Protein AF-A0A439V4E1-F1 (afdb_monomer_lite)

Radius of gyration: 15.06 Å; chains: 1; bounding box: 29×32×38 Å

pLDDT: mean 92.83, std 8.82, range [50.12, 98.31]

Foldseek 3Di:
DDPDDDDDFDADPVRWTWDWDAWLNDTDIDTDDPPDPDDDDDPVVCVVSPHDDDPVQQPDWDQDPVGIDGDHDDDID

Sequence (77 aa):
LPMGRKVVVAADERGHFSSAFKFNGRQIDGMIDTGATLVAINISTARRIGLSLNPSDFSHEVSTANGTIKAAVAMID

Secondary structure (DSSP, 8-state):
---S------B-TTS-BEEEEEETTEEEEEE--TT-SS----HHHHHHTT----GGG--EEEEETTEEEEE------

Structure (mmCIF, N/CA/C/O backbone):
data_AF-A0A439V4E1-F1
#
_entry.id   AF-A0A439V4E1-F1
#
loop_
_atom_site.group_PDB
_atom_site.id
_atom_site.type_symbol
_atom_site.label_atom_id
_atom_site.label_alt_id
_atom_site.label_comp_id
_atom_site.label_asym_id
_atom_site.label_entity_id
_atom_site.label_seq_id
_atom_site.pdbx_PDB_ins_code
_atom_site.Cartn_x
_atom_site.Cartn_y
_atom_site.Cartn_z
_atom_site.occupancy
_atom_site.B_iso_or_equiv
_atom_site.auth_seq_id
_atom_site.auth_comp_id
_atom_site.auth_asym_id
_atom_site.auth_atom_id
_atom_site.pdbx_PDB_model_num
ATOM 1 N N . LEU A 1 1 ? 3.921 -25.948 -23.442 1.00 50.12 1 LEU A N 1
ATOM 2 C CA . LEU A 1 1 ? 3.575 -24.505 -23.487 1.00 50.12 1 LEU A CA 1
ATOM 3 C C . LEU A 1 1 ? 2.477 -24.266 -22.457 1.00 50.12 1 LEU A C 1
ATOM 5 O O . LEU A 1 1 ? 1.596 -25.116 -22.384 1.00 50.12 1 LEU A O 1
ATOM 9 N N . PRO A 1 2 ? 2.545 -23.224 -21.613 1.00 52.66 2 PRO A N 1
ATOM 10 C CA . PRO A 1 2 ? 1.611 -23.080 -20.500 1.00 52.66 2 PRO A CA 1
ATOM 11 C C . PRO A 1 2 ? 0.189 -22.839 -21.030 1.00 52.66 2 PRO A C 1
ATOM 13 O O . PRO A 1 2 ? -0.031 -21.948 -21.842 1.00 52.66 2 PRO A O 1
ATOM 16 N N . MET A 1 3 ? -0.758 -23.664 -20.581 1.00 60.69 3 MET A N 1
ATOM 17 C CA . MET A 1 3 ? -2.154 -23.747 -21.047 1.00 60.69 3 MET A CA 1
ATOM 18 C C . MET A 1 3 ? -3.101 -22.784 -20.293 1.00 60.69 3 MET A C 1
ATOM 20 O O . MET A 1 3 ? -4.256 -23.110 -20.044 1.00 60.69 3 MET A O 1
ATOM 24 N N . GLY A 1 4 ? -2.617 -21.604 -19.885 1.00 71.88 4 GLY A N 1
ATOM 25 C CA . GLY A 1 4 ? -3.367 -20.636 -19.069 1.00 71.88 4 GLY A CA 1
ATOM 26 C C . GLY A 1 4 ? -3.441 -19.237 -19.686 1.00 71.88 4 GLY A C 1
ATOM 27 O O . GLY A 1 4 ? -2.660 -18.892 -20.573 1.00 71.88 4 GLY A O 1
ATOM 28 N N . ARG A 1 5 ? -4.375 -18.406 -19.198 1.00 84.19 5 ARG A N 1
ATOM 29 C CA . ARG A 1 5 ? -4.458 -16.978 -19.553 1.00 84.19 5 ARG A CA 1
ATOM 30 C C . ARG A 1 5 ? -3.152 -16.288 -19.136 1.00 84.19 5 ARG A C 1
ATOM 32 O O . ARG A 1 5 ? -2.777 -16.348 -17.969 1.00 84.19 5 ARG A O 1
ATOM 39 N N . LYS A 1 6 ? -2.467 -15.645 -20.083 1.00 87.12 6 LYS A N 1
ATOM 40 C CA . LYS A 1 6 ? -1.221 -14.899 -19.854 1.00 87.12 6 LYS A CA 1
ATOM 41 C C . LYS A 1 6 ? -1.482 -13.404 -20.012 1.00 87.12 6 LYS A C 1
ATOM 43 O O . LYS A 1 6 ? -2.079 -12.993 -21.002 1.00 87.12 6 LYS A O 1
ATOM 48 N N . VAL A 1 7 ? -0.979 -12.612 -19.071 1.00 90.06 7 VAL A N 1
ATOM 49 C CA . VAL A 1 7 ? -0.901 -11.150 -19.173 1.00 90.06 7 VAL A CA 1
ATOM 50 C C . VAL A 1 7 ? 0.576 -10.768 -19.166 1.00 90.06 7 VAL A C 1
ATOM 52 O O . VAL A 1 7 ? 1.350 -11.306 -18.376 1.00 90.06 7 VAL A O 1
ATOM 55 N N . VAL A 1 8 ? 0.980 -9.888 -20.081 1.00 94.44 8 VAL A N 1
ATOM 56 C CA . VAL A 1 8 ? 2.328 -9.306 -20.116 1.00 94.44 8 VAL A CA 1
ATOM 57 C C . VAL A 1 8 ? 2.188 -7.832 -19.777 1.00 94.44 8 VAL A C 1
ATOM 59 O O . VAL A 1 8 ? 1.443 -7.125 -20.449 1.00 94.44 8 VAL A O 1
ATOM 62 N N . VAL A 1 9 ? 2.894 -7.390 -18.741 1.00 96.25 9 VAL A N 1
ATOM 63 C CA . VAL A 1 9 ? 2.937 -5.990 -18.311 1.00 96.25 9 VAL A CA 1
ATOM 64 C C . VAL A 1 9 ? 4.364 -5.502 -18.506 1.00 96.25 9 VAL A C 1
ATOM 66 O O . VAL A 1 9 ? 5.296 -6.098 -17.967 1.00 96.25 9 VAL A O 1
ATOM 69 N N . ALA A 1 10 ? 4.539 -4.464 -19.320 1.00 97.00 10 ALA A N 1
ATOM 70 C CA . ALA A 1 10 ? 5.827 -3.802 -19.472 1.00 97.00 10 ALA A CA 1
ATOM 71 C C . ALA A 1 10 ? 6.055 -2.841 -18.301 1.00 97.00 10 ALA A C 1
ATOM 73 O O . ALA A 1 10 ? 5.101 -2.256 -17.784 1.00 97.00 10 ALA A O 1
ATOM 74 N N . ALA A 1 11 ? 7.313 -2.685 -17.899 1.00 97.75 11 ALA A N 1
ATOM 75 C CA . ALA A 1 11 ? 7.681 -1.639 -16.961 1.00 97.75 11 ALA A CA 1
ATOM 76 C C . ALA A 1 11 ? 7.532 -0.256 -17.617 1.00 97.75 11 ALA A C 1
ATOM 78 O O . ALA A 1 11 ? 7.732 -0.115 -18.827 1.00 97.75 11 ALA A O 1
ATOM 79 N N . ASP A 1 12 ? 7.198 0.752 -16.816 1.00 96.69 12 ASP A N 1
ATOM 80 C CA . ASP A 1 12 ? 7.260 2.155 -17.216 1.00 96.69 12 ASP A CA 1
ATOM 81 C C . ASP A 1 12 ? 8.716 2.666 -17.275 1.00 96.69 12 ASP A C 1
ATOM 83 O O . ASP A 1 12 ? 9.670 1.943 -16.975 1.00 96.69 12 ASP A O 1
ATOM 87 N N . GLU A 1 13 ? 8.903 3.937 -17.640 1.00 97.69 13 GLU A N 1
ATOM 88 C CA . GLU A 1 13 ? 10.228 4.581 -17.719 1.00 97.69 13 G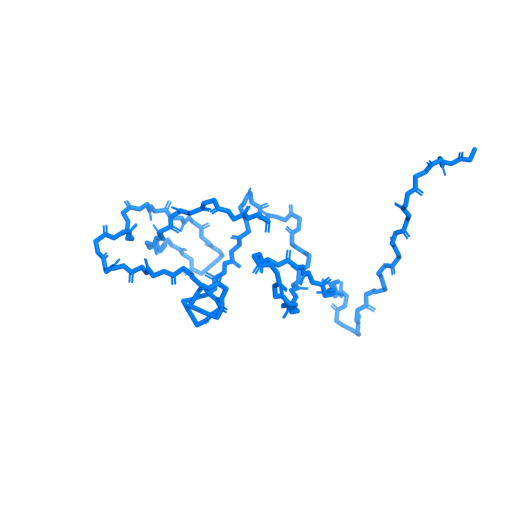LU A CA 1
ATOM 89 C C . GLU A 1 13 ? 10.994 4.588 -16.384 1.00 97.69 13 GLU A C 1
ATOM 91 O O . GL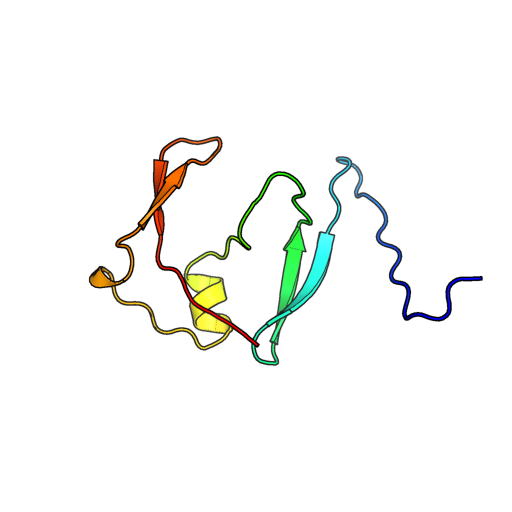U A 1 13 ? 12.212 4.763 -16.361 1.00 97.69 13 GLU A O 1
ATOM 96 N N . ARG A 1 14 ? 10.291 4.397 -15.263 1.00 97.00 14 ARG A N 1
ATOM 97 C CA . ARG A 1 14 ? 10.848 4.352 -13.908 1.00 97.00 14 ARG A CA 1
ATOM 98 C C . ARG A 1 14 ? 11.093 2.920 -13.431 1.00 97.00 14 ARG A C 1
ATOM 100 O O . ARG A 1 14 ? 11.588 2.739 -12.321 1.00 97.00 14 ARG A O 1
ATOM 107 N N . GLY A 1 15 ? 10.767 1.918 -14.246 1.00 97.69 15 GLY A N 1
ATOM 108 C CA . GLY A 1 15 ? 10.899 0.507 -13.908 1.00 97.69 15 GLY A CA 1
ATOM 109 C C . GLY A 1 15 ? 9.722 -0.066 -13.111 1.00 97.69 15 GLY A C 1
ATOM 110 O O . GLY A 1 15 ? 9.797 -1.220 -12.692 1.00 97.69 15 GLY A O 1
ATOM 111 N N . HIS A 1 16 ? 8.642 0.692 -12.889 1.00 97.81 16 HIS A N 1
ATOM 112 C CA . HIS A 1 16 ? 7.469 0.192 -12.172 1.00 97.81 16 HIS A CA 1
ATOM 113 C C . HIS A 1 16 ? 6.512 -0.537 -13.108 1.00 97.81 16 HIS A C 1
ATOM 115 O O . HIS A 1 16 ? 6.360 -0.194 -14.278 1.00 97.81 16 HIS A O 1
ATOM 121 N N . PHE A 1 17 ? 5.796 -1.514 -12.561 1.00 98.31 17 PHE A N 1
ATOM 122 C CA . PHE A 1 17 ? 4.776 -2.257 -13.286 1.00 98.31 17 PHE A CA 1
ATOM 123 C C . PHE A 1 17 ? 3.402 -1.821 -12.799 1.00 98.31 17 PHE A C 1
ATOM 125 O O . PHE A 1 17 ? 3.103 -1.927 -11.611 1.00 98.31 17 PHE A O 1
ATOM 132 N N . SER A 1 18 ? 2.557 -1.358 -13.716 1.00 97.44 18 SER A N 1
ATOM 133 C CA . SER A 1 18 ? 1.173 -0.988 -13.416 1.00 97.44 18 SER A CA 1
ATOM 134 C C . SER A 1 18 ? 0.210 -1.687 -14.365 1.00 97.44 18 SER A C 1
ATOM 136 O O . SER A 1 18 ? 0.539 -1.957 -15.520 1.00 97.44 18 SER A O 1
ATOM 138 N N . SER A 1 19 ? -0.986 -2.002 -13.882 1.00 96.50 19 SER A N 1
ATOM 139 C CA . SER A 1 19 ? -2.033 -2.614 -14.696 1.00 96.50 19 SER A CA 1
ATOM 140 C C . SER A 1 19 ? -3.420 -2.212 -14.212 1.00 96.50 19 SER A C 1
ATOM 142 O O . SER A 1 19 ? -3.588 -1.712 -13.099 1.00 96.50 19 SER A O 1
ATOM 144 N N . ALA A 1 20 ? -4.414 -2.456 -15.059 1.00 96.06 20 ALA A N 1
ATOM 145 C CA . ALA A 1 20 ? -5.811 -2.324 -14.694 1.00 96.06 20 ALA A CA 1
ATOM 146 C C . ALA A 1 20 ? -6.275 -3.592 -13.964 1.00 96.06 20 ALA A C 1
ATOM 148 O O . ALA A 1 20 ? -6.233 -4.694 -14.515 1.00 96.06 20 ALA A O 1
ATOM 149 N N . PHE A 1 21 ? -6.765 -3.423 -12.741 1.00 93.81 21 PHE A N 1
ATOM 150 C CA . PHE A 1 21 ? -7.350 -4.473 -11.914 1.00 93.81 21 PHE A CA 1
ATOM 151 C C . PHE A 1 21 ? -8.858 -4.294 -11.823 1.00 93.81 21 PHE A C 1
ATOM 153 O O . PHE A 1 21 ? -9.383 -3.198 -12.022 1.00 93.81 21 PHE A O 1
ATOM 160 N N . LYS A 1 22 ? -9.565 -5.375 -11.504 1.00 94.31 22 LYS A N 1
ATOM 161 C CA . LYS A 1 22 ? -11.000 -5.340 -11.239 1.00 94.31 22 LYS A CA 1
ATOM 162 C C . LYS A 1 22 ? -11.230 -5.685 -9.775 1.00 94.31 22 LYS A C 1
ATOM 164 O O . LYS A 1 22 ? -10.841 -6.766 -9.358 1.00 94.31 22 LYS A O 1
ATOM 169 N N . PHE A 1 23 ? -11.859 -4.773 -9.045 1.00 94.88 23 PHE A N 1
ATOM 170 C CA . PHE A 1 23 ? -12.265 -4.946 -7.650 1.00 94.88 23 PHE A CA 1
ATOM 171 C C . PHE A 1 23 ? -13.763 -4.670 -7.550 1.00 94.88 23 PHE A C 1
ATOM 173 O O . PHE A 1 23 ? -14.205 -3.598 -7.984 1.00 94.88 23 PHE A O 1
ATOM 180 N N . ASN A 1 24 ? -14.550 -5.617 -7.034 1.00 93.81 24 ASN A N 1
ATOM 181 C CA . ASN A 1 24 ? -16.004 -5.487 -6.868 1.00 93.81 24 ASN A CA 1
ATOM 182 C C . ASN A 1 24 ? -16.698 -4.955 -8.139 1.00 93.81 24 ASN A C 1
ATOM 184 O O . ASN A 1 24 ? -17.479 -3.997 -8.118 1.00 93.81 24 ASN A O 1
ATOM 188 N N . GLY A 1 25 ? -16.328 -5.490 -9.305 1.00 94.00 25 GLY A N 1
ATOM 189 C CA . GLY A 1 25 ? -16.910 -5.055 -10.578 1.00 94.00 25 GLY A CA 1
ATOM 190 C C . GLY A 1 25 ? -16.296 -3.799 -11.215 1.00 94.00 25 GLY A C 1
ATOM 191 O O . GLY A 1 25 ? -16.609 -3.521 -12.373 1.00 94.00 25 GLY A O 1
ATOM 192 N N . ARG A 1 26 ? -15.419 -3.056 -10.526 1.00 94.69 26 ARG A N 1
ATOM 193 C CA . ARG A 1 26 ? -14.884 -1.763 -10.990 1.00 94.69 26 ARG A CA 1
ATOM 194 C C . ARG A 1 26 ? -13.416 -1.841 -11.383 1.00 94.69 26 ARG A C 1
ATOM 196 O O . ARG A 1 26 ? -12.613 -2.442 -10.679 1.00 94.69 26 ARG A O 1
ATOM 203 N N . GLN A 1 27 ? -13.075 -1.188 -12.493 1.00 95.88 27 GLN A N 1
ATOM 204 C CA . GLN A 1 27 ? -11.698 -1.095 -12.965 1.00 95.88 27 GLN A CA 1
ATOM 205 C C . GLN A 1 27 ? -10.924 -0.018 -12.196 1.00 95.88 27 GLN A C 1
ATOM 207 O O . GLN A 1 27 ? -11.372 1.131 -12.121 1.00 95.88 27 GLN A O 1
ATOM 212 N N . ILE A 1 28 ? -9.772 -0.398 -11.649 1.00 96.25 28 ILE A N 1
ATOM 213 C CA . ILE A 1 28 ? -8.861 0.438 -10.865 1.00 96.25 28 ILE A CA 1
ATOM 214 C C . ILE A 1 28 ? -7.442 0.226 -11.393 1.00 96.25 28 ILE A C 1
ATOM 216 O O . ILE A 1 28 ? -7.002 -0.915 -11.519 1.00 96.25 28 ILE A O 1
ATOM 220 N N . ASP A 1 29 ? -6.720 1.306 -11.675 1.00 95.75 29 ASP A N 1
ATOM 221 C CA . ASP A 1 29 ? -5.298 1.213 -12.006 1.00 95.75 29 ASP A CA 1
ATOM 222 C C . ASP A 1 29 ? -4.487 1.026 -10.722 1.00 95.75 29 ASP A C 1
ATOM 224 O O . ASP A 1 29 ? -4.691 1.737 -9.733 1.00 95.75 29 ASP A O 1
ATOM 228 N N . GLY A 1 30 ? -3.584 0.050 -10.729 1.00 96.00 30 GLY A N 1
ATOM 229 C CA . GLY A 1 30 ? -2.762 -0.299 -9.577 1.00 96.00 30 GLY A CA 1
ATOM 230 C C . GLY A 1 30 ? -1.321 -0.588 -9.969 1.00 96.00 30 GLY A C 1
ATOM 231 O O . GLY A 1 30 ? -1.035 -0.979 -11.102 1.00 96.00 30 GLY A O 1
ATOM 232 N N . MET A 1 31 ? -0.423 -0.417 -9.003 1.0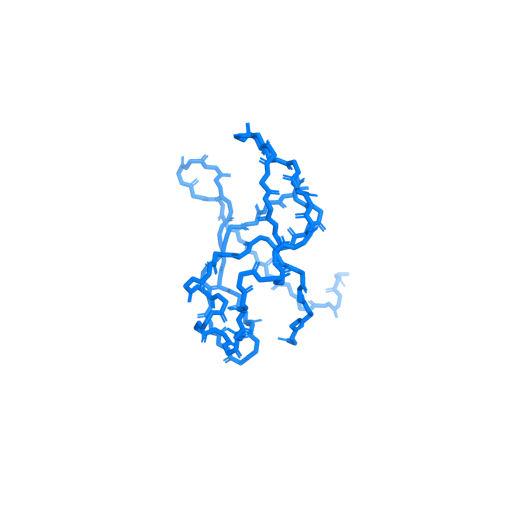0 97.19 31 MET A N 1
ATOM 233 C CA . MET A 1 31 ? 0.973 -0.822 -9.117 1.00 97.19 31 MET A CA 1
ATOM 234 C C . MET A 1 31 ? 1.135 -2.251 -8.595 1.00 97.19 31 MET A C 1
ATOM 236 O O . MET A 1 31 ? 0.563 -2.612 -7.566 1.00 97.19 31 MET A O 1
ATOM 240 N N . ILE A 1 32 ? 1.919 -3.061 -9.299 1.00 96.94 32 ILE A N 1
ATOM 241 C CA . ILE A 1 32 ? 2.324 -4.387 -8.837 1.00 96.94 32 ILE A CA 1
ATOM 242 C C . ILE A 1 32 ? 3.492 -4.192 -7.871 1.00 96.94 32 ILE A C 1
ATOM 244 O O . ILE A 1 32 ? 4.592 -3.839 -8.290 1.00 96.94 32 ILE A O 1
ATOM 248 N N . ASP A 1 33 ? 3.243 -4.428 -6.586 1.00 94.62 33 ASP A N 1
ATOM 249 C CA . ASP A 1 33 ? 4.247 -4.345 -5.527 1.00 94.62 33 ASP A CA 1
ATOM 250 C C . ASP A 1 33 ? 4.479 -5.732 -4.918 1.00 94.62 33 ASP A C 1
ATOM 252 O O . ASP A 1 33 ? 3.662 -6.243 -4.153 1.00 94.62 33 ASP A O 1
ATOM 256 N N . THR A 1 34 ? 5.600 -6.360 -5.272 1.00 94.06 34 THR A N 1
ATOM 257 C CA . THR A 1 34 ? 5.974 -7.686 -4.756 1.00 94.06 34 THR A CA 1
ATOM 258 C C . THR A 1 34 ? 6.441 -7.659 -3.300 1.00 94.06 34 THR A C 1
ATOM 260 O O . THR A 1 34 ? 6.591 -8.720 -2.700 1.00 94.06 34 THR A O 1
ATOM 263 N N . GLY A 1 35 ? 6.712 -6.476 -2.736 1.00 92.00 35 GLY A N 1
ATOM 264 C CA . GLY A 1 35 ? 7.069 -6.309 -1.327 1.00 92.00 35 GLY A CA 1
ATOM 265 C C . GLY A 1 35 ? 5.855 -6.261 -0.398 1.00 92.00 35 GLY A C 1
ATOM 266 O O . GLY A 1 35 ? 6.005 -6.414 0.814 1.00 92.00 35 GLY A O 1
ATOM 267 N N . ALA A 1 36 ? 4.651 -6.075 -0.943 1.00 92.19 36 ALA A N 1
ATOM 268 C CA . ALA A 1 36 ? 3.429 -5.992 -0.161 1.00 92.19 36 ALA A CA 1
ATOM 269 C C . ALA A 1 36 ? 2.857 -7.385 0.151 1.00 92.19 36 ALA A C 1
ATOM 271 O O . ALA A 1 36 ? 2.671 -8.223 -0.728 1.00 92.19 36 ALA A O 1
ATOM 272 N N . THR A 1 37 ? 2.522 -7.628 1.421 1.00 91.50 37 THR A N 1
ATOM 273 C CA . THR A 1 37 ? 1.802 -8.850 1.840 1.00 91.50 37 THR A CA 1
ATOM 274 C C . THR A 1 37 ? 0.290 -8.745 1.605 1.00 91.50 37 THR A C 1
ATOM 276 O O . THR A 1 37 ? -0.389 -9.753 1.440 1.00 91.50 37 THR A O 1
ATOM 279 N N . LEU A 1 38 ? -0.243 -7.521 1.587 1.00 93.69 38 LEU A N 1
ATOM 280 C CA . LEU A 1 38 ? -1.656 -7.208 1.375 1.00 93.69 38 LEU A CA 1
ATOM 281 C C . LEU A 1 38 ? -1.795 -6.218 0.217 1.00 93.69 38 LEU A C 1
ATOM 283 O O . LEU A 1 38 ? -0.891 -5.420 -0.031 1.00 93.69 38 LEU A O 1
ATOM 287 N N . VAL A 1 39 ? -2.954 -6.204 -0.443 1.00 94.56 39 VAL A N 1
ATOM 288 C CA . VAL A 1 39 ? -3.289 -5.139 -1.397 1.00 94.56 39 VAL A CA 1
ATOM 289 C C . VAL A 1 39 ? -3.625 -3.871 -0.616 1.00 94.56 39 VAL A C 1
ATOM 291 O O . VAL A 1 39 ? -4.638 -3.805 0.079 1.00 94.56 39 VAL A O 1
ATOM 294 N N . ALA A 1 40 ? -2.777 -2.852 -0.729 1.00 94.88 40 ALA A N 1
ATOM 295 C CA . ALA A 1 40 ? -3.013 -1.559 -0.105 1.00 94.88 40 ALA A CA 1
ATOM 296 C C . ALA A 1 40 ? -3.909 -0.684 -0.996 1.00 94.88 40 ALA A C 1
ATOM 298 O O . ALA A 1 40 ? -3.548 -0.351 -2.124 1.00 94.88 40 ALA A O 1
ATOM 299 N N . ILE A 1 41 ? -5.065 -0.270 -0.473 1.00 95.50 41 ILE A N 1
ATOM 300 C CA . ILE A 1 41 ? -5.981 0.667 -1.136 1.00 95.50 41 ILE A CA 1
ATOM 301 C C . ILE A 1 41 ? -6.226 1.885 -0.247 1.00 95.50 41 ILE A C 1
ATOM 303 O O . ILE A 1 41 ? -6.383 1.774 0.967 1.00 95.50 41 ILE A O 1
ATOM 307 N N . ASN A 1 42 ? -6.277 3.070 -0.852 1.00 94.44 42 ASN A N 1
ATOM 308 C CA . ASN A 1 42 ? -6.651 4.284 -0.131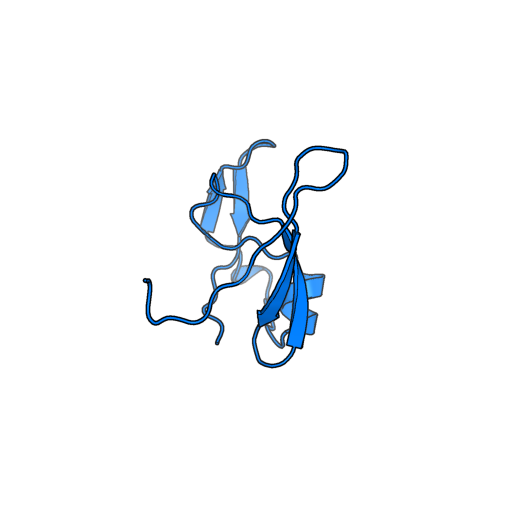 1.00 94.44 42 ASN A CA 1
ATOM 309 C C . ASN A 1 42 ? -8.178 4.368 0.074 1.00 94.44 42 ASN A C 1
ATOM 311 O O . ASN A 1 42 ? -8.965 3.705 -0.607 1.00 94.44 42 ASN A O 1
ATOM 315 N N . ILE A 1 43 ? -8.607 5.229 1.001 1.00 95.38 43 ILE A N 1
ATOM 316 C CA . ILE A 1 43 ? -10.022 5.375 1.388 1.00 95.38 43 ILE A CA 1
ATOM 317 C C . ILE A 1 43 ? -10.907 5.791 0.202 1.00 95.38 43 ILE A C 1
ATOM 319 O O . ILE A 1 43 ? -12.043 5.330 0.086 1.00 95.38 43 ILE A O 1
ATOM 323 N N . SER A 1 44 ? -10.413 6.651 -0.695 1.00 95.94 44 SER A N 1
ATOM 324 C CA . SER A 1 44 ? -11.186 7.085 -1.866 1.00 95.94 44 SER A CA 1
ATOM 325 C C . SER A 1 44 ? -11.439 5.932 -2.841 1.00 95.94 44 SER A C 1
ATOM 327 O O . SER A 1 44 ? -12.552 5.803 -3.351 1.00 95.94 44 SER A O 1
ATOM 329 N N . THR A 1 45 ? -10.457 5.050 -3.042 1.00 96.88 45 THR A N 1
ATOM 330 C CA . THR A 1 45 ? -10.605 3.832 -3.850 1.00 96.88 45 THR A CA 1
ATOM 331 C C . THR A 1 45 ? -11.524 2.828 -3.170 1.00 96.88 45 THR A C 1
ATOM 333 O O . THR A 1 45 ? -12.432 2.331 -3.827 1.00 96.88 45 THR A O 1
ATOM 336 N N . ALA A 1 46 ? -11.371 2.599 -1.861 1.00 96.69 46 ALA A N 1
ATOM 337 C CA . ALA A 1 46 ? -12.253 1.728 -1.080 1.00 96.69 46 ALA A CA 1
ATOM 338 C C . ALA A 1 46 ? -13.733 2.137 -1.233 1.00 96.69 46 ALA A C 1
ATOM 340 O O . ALA A 1 46 ? -14.576 1.321 -1.604 1.00 96.69 46 ALA A O 1
ATOM 341 N N . ARG A 1 47 ? -14.036 3.434 -1.083 1.00 95.44 47 ARG A N 1
ATOM 342 C CA . ARG A 1 47 ? -15.383 3.980 -1.328 1.00 95.44 47 ARG A CA 1
ATOM 343 C C . ARG A 1 47 ? -15.825 3.799 -2.773 1.00 95.44 47 ARG A C 1
ATOM 345 O O . ARG A 1 47 ? -16.973 3.436 -3.027 1.00 95.44 47 ARG A O 1
ATOM 352 N N . ARG A 1 48 ? -14.921 4.026 -3.733 1.00 95.38 48 ARG A N 1
ATOM 353 C CA . ARG A 1 48 ? -15.215 3.811 -5.152 1.00 95.38 48 ARG A CA 1
ATOM 354 C C . ARG A 1 48 ? -15.578 2.357 -5.414 1.00 95.38 48 ARG A C 1
ATOM 356 O O . ARG A 1 48 ? -16.438 2.163 -6.251 1.00 95.38 48 ARG A O 1
ATOM 363 N N . ILE A 1 49 ? -15.006 1.373 -4.729 1.00 95.88 49 ILE A N 1
ATOM 364 C CA . ILE A 1 49 ? -15.341 -0.052 -4.906 1.00 95.88 49 ILE A CA 1
ATOM 365 C C . ILE A 1 49 ? -16.480 -0.535 -3.990 1.00 95.88 49 ILE A C 1
ATOM 367 O O . ILE A 1 49 ? -16.766 -1.726 -3.940 1.00 95.88 49 ILE A O 1
ATOM 371 N N . GLY A 1 50 ? -17.177 0.382 -3.310 1.00 95.56 50 GLY A N 1
ATOM 372 C CA . GLY A 1 50 ? -18.368 0.075 -2.513 1.00 95.56 50 GLY A CA 1
ATOM 373 C C . GLY A 1 50 ? -18.094 -0.311 -1.059 1.00 95.56 50 GLY A C 1
ATOM 374 O O . GLY A 1 50 ? -19.023 -0.713 -0.365 1.00 95.56 50 GLY A O 1
ATOM 375 N N . LEU A 1 51 ? -16.859 -0.163 -0.571 1.00 95.94 51 LEU A N 1
ATOM 376 C CA . LEU A 1 51 ? -16.549 -0.349 0.844 1.00 95.94 51 LEU A CA 1
ATOM 377 C C . LEU A 1 51 ? -16.904 0.916 1.634 1.00 95.94 51 LEU A C 1
ATOM 379 O O . LEU A 1 51 ? -16.428 2.015 1.331 1.00 95.94 51 LEU A O 1
ATOM 383 N N . SER A 1 52 ? -17.713 0.748 2.678 1.00 93.81 52 SER A N 1
A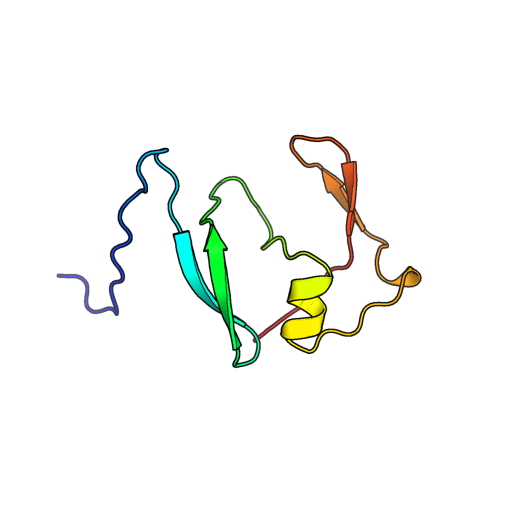TOM 384 C CA . SER A 1 52 ? -17.988 1.788 3.669 1.00 93.81 52 SER A CA 1
ATOM 385 C C . SER A 1 52 ? -17.205 1.476 4.937 1.00 93.81 52 SER A C 1
ATOM 387 O O . SER A 1 52 ? -17.479 0.474 5.587 1.00 93.81 52 SER A O 1
ATOM 389 N N . LEU A 1 53 ? -16.230 2.327 5.261 1.00 94.81 53 LEU A N 1
ATOM 390 C CA . LEU A 1 53 ? -15.359 2.177 6.425 1.00 94.81 53 LEU A CA 1
ATOM 391 C C . LEU A 1 53 ? -15.601 3.321 7.408 1.00 94.81 53 LEU A C 1
ATOM 393 O O . LEU A 1 53 ? -15.628 4.494 7.018 1.00 94.81 53 LEU A O 1
ATOM 397 N N . ASN A 1 54 ? -15.706 2.970 8.679 1.00 95.94 54 ASN A N 1
ATOM 398 C CA . ASN A 1 54 ? -15.784 3.880 9.807 1.00 95.94 54 ASN A CA 1
ATOM 399 C C . ASN A 1 54 ? -14.394 4.041 10.442 1.00 95.94 54 ASN A C 1
ATOM 401 O O . ASN A 1 54 ? -13.560 3.142 10.339 1.00 95.94 54 ASN A O 1
ATOM 405 N N . PRO A 1 55 ? -14.121 5.144 11.164 1.00 95.56 55 PRO A N 1
ATOM 406 C CA . PRO A 1 55 ? -12.844 5.315 11.862 1.00 95.56 55 PRO A CA 1
ATOM 407 C C . PRO A 1 55 ? -12.498 4.164 12.822 1.00 95.56 55 PRO A C 1
ATOM 409 O O . PRO A 1 55 ? -11.325 3.849 12.994 1.00 95.56 55 PRO A O 1
ATOM 412 N N . SER A 1 56 ? -13.507 3.515 13.413 1.00 97.25 56 SER A N 1
ATOM 413 C CA . SER A 1 56 ? -13.345 2.351 14.295 1.00 97.25 56 SER A CA 1
ATOM 414 C C . SER A 1 56 ? -12.791 1.109 13.596 1.00 97.25 56 SER A C 1
ATOM 416 O O . SER A 1 56 ? -12.219 0.253 14.264 1.00 97.25 56 SER A O 1
ATOM 418 N N . ASP A 1 57 ? -12.942 1.009 12.274 1.00 97.62 57 ASP A N 1
ATOM 419 C CA . ASP A 1 57 ? -12.508 -0.159 11.501 1.00 97.62 57 ASP A CA 1
ATOM 420 C C . ASP A 1 57 ? -10.988 -0.161 11.291 1.00 97.62 57 ASP A C 1
ATOM 422 O O . ASP A 1 57 ? -10.397 -1.195 10.991 1.00 97.62 57 ASP A O 1
ATOM 426 N N . PHE A 1 58 ? -10.335 0.991 11.483 1.00 97.50 58 PHE A N 1
ATOM 427 C CA . PHE A 1 58 ? -8.884 1.152 11.409 1.00 97.50 58 PHE A CA 1
ATOM 428 C C . PHE A 1 58 ? -8.230 0.675 12.708 1.00 97.50 58 PHE A C 1
ATOM 430 O O . PHE A 1 58 ? -7.661 1.458 13.470 1.00 97.50 58 PHE A O 1
ATOM 437 N N . SER A 1 59 ? -8.364 -0.616 12.990 1.00 97.19 59 SER A N 1
ATOM 438 C CA . SER A 1 59 ? -7.934 -1.248 14.237 1.00 97.19 59 SER A CA 1
ATOM 439 C C . SER A 1 59 ? -6.609 -2.006 14.118 1.00 97.19 59 SER A C 1
ATOM 441 O O . SER A 1 59 ? -6.028 -2.357 15.143 1.00 97.19 59 SER A O 1
ATOM 443 N N . HIS A 1 60 ? -6.097 -2.219 12.901 1.00 96.81 60 HIS A N 1
ATOM 444 C CA . HIS A 1 60 ? -4.853 -2.950 12.657 1.00 96.81 60 HIS A CA 1
ATOM 445 C C . HIS A 1 60 ? -3.680 -2.006 12.419 1.00 96.81 60 HIS A C 1
ATOM 447 O O . HIS A 1 60 ? -3.832 -1.000 11.734 1.00 96.81 60 HIS A O 1
ATOM 453 N N . GLU A 1 61 ? -2.499 -2.350 12.927 1.00 96.69 61 GLU A N 1
ATOM 454 C CA . GLU A 1 61 ? -1.262 -1.643 12.597 1.00 96.69 61 GLU A CA 1
ATOM 455 C C . GLU A 1 61 ? -0.547 -2.319 11.427 1.00 96.69 61 GLU A C 1
ATOM 457 O O . GLU A 1 61 ? -0.376 -3.538 11.401 1.00 96.69 61 GLU A O 1
ATOM 462 N N . VAL A 1 62 ? -0.119 -1.513 10.456 1.00 94.44 62 VAL A N 1
ATOM 463 C CA . VAL A 1 62 ? 0.629 -1.961 9.280 1.00 94.44 62 VAL A CA 1
ATOM 464 C C . VAL A 1 62 ? 1.920 -1.163 9.196 1.00 94.44 62 VAL A C 1
ATOM 466 O O . VAL A 1 62 ? 1.899 0.069 9.185 1.00 94.44 62 VAL A O 1
ATOM 469 N N . SER A 1 63 ? 3.047 -1.871 9.131 1.00 93.81 63 SER A N 1
ATOM 470 C CA . SER A 1 63 ? 4.353 -1.259 8.898 1.00 93.81 63 SER A CA 1
ATOM 471 C C . SER A 1 63 ? 4.529 -0.976 7.408 1.00 93.81 63 SER A C 1
ATOM 473 O O . SER A 1 63 ? 4.363 -1.863 6.573 1.00 93.81 63 SER A O 1
ATOM 475 N N . THR A 1 64 ? 4.844 0.272 7.076 1.00 89.81 64 THR A N 1
ATOM 476 C CA . THR A 1 64 ? 5.131 0.723 5.711 1.00 89.81 64 THR A CA 1
ATOM 477 C C . THR A 1 64 ? 6.534 1.319 5.650 1.00 89.81 64 THR A C 1
ATOM 479 O O . THR A 1 64 ? 7.146 1.603 6.681 1.00 89.81 64 THR A O 1
ATOM 482 N N . ALA A 1 65 ? 7.028 1.595 4.442 1.00 88.62 65 ALA A N 1
ATOM 483 C CA . ALA A 1 65 ? 8.301 2.296 4.263 1.00 88.62 65 ALA A CA 1
ATOM 484 C C . ALA A 1 65 ? 8.335 3.680 4.945 1.00 88.62 65 ALA A C 1
ATOM 486 O O . ALA A 1 65 ? 9.396 4.141 5.352 1.00 88.62 65 ALA A O 1
ATOM 487 N N . ASN A 1 66 ? 7.173 4.320 5.116 1.00 90.69 66 ASN A N 1
ATOM 488 C CA . ASN A 1 66 ? 7.042 5.631 5.755 1.00 90.69 66 ASN A CA 1
ATOM 489 C C . ASN A 1 66 ? 6.657 5.537 7.244 1.00 90.69 66 ASN A C 1
ATOM 491 O O . ASN A 1 66 ? 6.247 6.532 7.838 1.00 90.69 66 ASN A O 1
ATOM 495 N N . GLY A 1 67 ? 6.767 4.349 7.847 1.00 94.25 67 GLY A N 1
ATOM 496 C CA . GLY A 1 67 ? 6.416 4.089 9.241 1.00 94.25 67 GLY A CA 1
ATOM 497 C C . GLY A 1 67 ? 5.113 3.309 9.412 1.00 94.25 67 GLY A C 1
ATOM 498 O O . GLY A 1 67 ? 4.509 2.825 8.451 1.00 94.25 67 GLY A O 1
ATOM 499 N N . THR A 1 68 ? 4.700 3.152 10.666 1.00 96.00 68 THR A N 1
ATOM 500 C CA . THR A 1 68 ? 3.510 2.379 11.037 1.00 96.00 68 THR A CA 1
ATOM 501 C C . THR A 1 68 ? 2.253 3.238 10.959 1.00 96.00 68 THR A C 1
ATOM 503 O O . THR A 1 68 ? 2.217 4.349 11.486 1.00 96.00 68 THR A O 1
ATOM 506 N N . ILE A 1 69 ? 1.208 2.706 10.327 1.00 95.31 69 ILE A N 1
ATOM 507 C CA . ILE A 1 69 ? -0.106 3.348 10.213 1.00 95.31 69 ILE A CA 1
ATOM 508 C C . ILE A 1 69 ? -1.209 2.411 10.699 1.00 95.31 69 ILE A C 1
ATOM 510 O O . ILE A 1 69 ? -1.027 1.194 10.730 1.00 95.31 69 ILE A O 1
ATOM 514 N N . LYS A 1 70 ? -2.380 2.972 11.019 1.00 96.75 70 LYS A N 1
ATOM 515 C CA . LYS A 1 70 ? -3.592 2.174 11.221 1.00 96.75 70 LYS A CA 1
ATOM 516 C C . LYS A 1 70 ? -4.283 1.878 9.891 1.00 96.75 70 LYS A C 1
ATOM 518 O O . LYS A 1 70 ? -4.375 2.755 9.033 1.00 96.75 70 LYS A O 1
ATOM 523 N N . ALA A 1 71 ? -4.809 0.669 9.746 1.00 97.19 71 ALA A N 1
ATOM 524 C CA . ALA A 1 71 ? -5.511 0.192 8.565 1.00 97.19 71 ALA A CA 1
ATOM 525 C C . ALA A 1 71 ? -6.782 -0.572 8.953 1.00 97.19 71 ALA A C 1
ATOM 527 O O . ALA A 1 71 ? -6.840 -1.233 9.992 1.00 97.19 71 ALA A O 1
ATOM 528 N N . ALA A 1 72 ? -7.789 -0.484 8.086 1.00 97.81 72 ALA A N 1
ATOM 529 C CA . ALA A 1 72 ? -8.926 -1.391 8.081 1.00 97.81 72 ALA A CA 1
ATOM 530 C C . ALA A 1 72 ? -8.647 -2.525 7.089 1.00 97.81 72 ALA A C 1
ATOM 532 O O . ALA A 1 72 ? -8.105 -2.280 6.009 1.00 97.81 72 ALA A O 1
ATOM 533 N N . VAL A 1 73 ? -9.020 -3.753 7.446 1.00 95.69 73 VAL A N 1
ATOM 534 C CA . VAL A 1 73 ? -8.862 -4.928 6.582 1.00 95.69 73 VAL A CA 1
ATOM 535 C C . VAL A 1 73 ? -10.237 -5.366 6.098 1.00 95.69 73 VAL A C 1
ATOM 537 O O . VAL A 1 73 ? -11.161 -5.523 6.891 1.00 95.69 73 VAL A O 1
ATO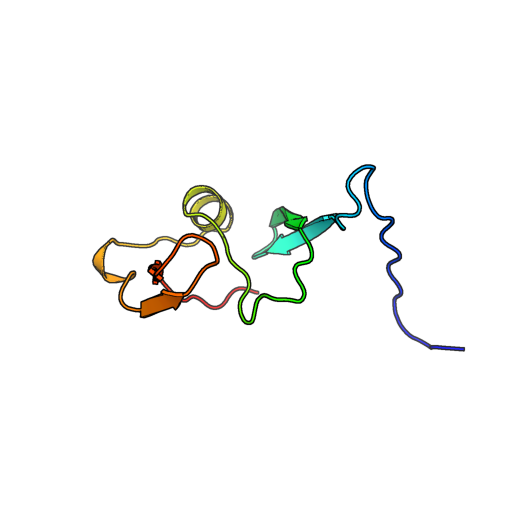M 540 N N . ALA A 1 74 ? -10.367 -5.563 4.789 1.00 94.25 74 ALA A N 1
ATOM 541 C CA . ALA A 1 74 ? -11.590 -6.029 4.154 1.00 94.25 74 ALA A CA 1
ATOM 542 C C . ALA A 1 74 ? -11.259 -7.077 3.091 1.00 94.25 74 ALA A C 1
ATOM 544 O O . ALA A 1 74 ? -10.182 -7.051 2.495 1.00 94.25 74 ALA A O 1
ATOM 545 N N . MET A 1 75 ? -12.210 -7.975 2.848 1.00 93.00 75 MET A N 1
ATOM 546 C CA . MET A 1 75 ? -12.176 -8.896 1.716 1.00 93.00 75 MET A CA 1
ATOM 547 C C . MET A 1 75 ? -13.025 -8.320 0.582 1.00 93.00 75 MET A C 1
ATOM 549 O O . MET A 1 75 ? -14.088 -7.750 0.832 1.00 93.00 75 MET A O 1
ATOM 553 N N . ILE A 1 76 ? -12.533 -8.459 -0.644 1.00 89.31 76 ILE A N 1
ATOM 554 C CA . ILE A 1 76 ? -13.164 -7.980 -1.878 1.00 89.31 76 ILE A CA 1
ATOM 555 C C . ILE A 1 76 ? -13.179 -9.109 -2.912 1.00 89.31 76 ILE A C 1
ATOM 557 O O . ILE A 1 76 ? -12.354 -10.023 -2.818 1.00 89.31 76 ILE A O 1
ATOM 561 N N . ASP A 1 77 ? -14.119 -9.050 -3.855 1.00 76.56 77 ASP A N 1
ATOM 562 C CA . ASP A 1 77 ? -14.332 -10.043 -4.916 1.00 76.56 77 ASP A CA 1
ATOM 563 C C . ASP A 1 77 ? -13.730 -9.645 -6.277 1.00 76.56 77 ASP A C 1
ATOM 565 O O . ASP A 1 77 ? -13.657 -8.432 -6.613 1.00 76.56 77 ASP A O 1
#